Protein AF-X0Y3H9-F1 (afdb_monomer_lite)

Secondary structure (DSSP, 8-state):
-EEE--SHHHHHHHHHHHHTT---EEE-SS-PPP-SSHHHHHHH---TT-GGGGS----------------

Sequence (71 aa):
MIVIGGSATGMATALALRRDGHQVTVLERESLPPCNSSVEAFERWERSGSPQSRHSHAFLARLHNKGEFRP

Foldseek 3Di:
DEQEAPDPVSVVVQVVCVVVVDDYDYHHPDPQDDDPDPVRSLVRGDDPVCPVSVPDPPPPDDPDPPPDDDD

Structure (mmCIF, N/CA/C/O backbone):
data_AF-X0Y3H9-F1
#
_entry.id   AF-X0Y3H9-F1
#
loop_
_atom_site.group_PDB
_atom_site.id
_atom_site.type_symbol
_atom_site.label_atom_id
_atom_site.label_alt_id
_atom_site.label_comp_id
_atom_site.label_asym_id
_atom_site.label_entity_id
_atom_site.label_seq_id
_atom_site.pdbx_PDB_ins_code
_atom_site.Cartn_x
_atom_site.Cartn_y
_atom_site.Cartn_z
_atom_site.occupancy
_atom_site.B_iso_or_equiv
_atom_site.auth_seq_id
_atom_site.auth_comp_id
_atom_site.auth_asym_id
_atom_site.auth_ato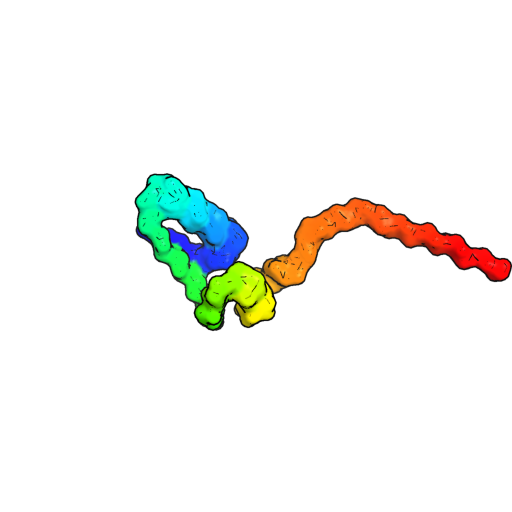m_id
_atom_site.pdbx_PDB_model_num
ATOM 1 N N . MET A 1 1 ? -10.878 -6.217 8.291 1.00 94.12 1 MET A N 1
ATOM 2 C CA . MET A 1 1 ? -11.251 -6.350 6.862 1.00 94.12 1 MET A CA 1
ATOM 3 C C . MET A 1 1 ? -10.003 -6.653 6.053 1.00 94.12 1 MET A C 1
ATOM 5 O O . MET A 1 1 ? -8.940 -6.176 6.433 1.00 94.12 1 MET A O 1
ATOM 9 N N . ILE A 1 2 ? -10.108 -7.464 4.998 1.00 97.31 2 ILE A N 1
ATOM 10 C CA . ILE A 1 2 ? -8.952 -7.916 4.211 1.00 97.31 2 ILE A CA 1
ATOM 11 C C . ILE A 1 2 ? -9.083 -7.394 2.782 1.00 97.31 2 ILE A C 1
ATOM 13 O O . ILE A 1 2 ? -10.138 -7.545 2.170 1.00 97.31 2 ILE A O 1
ATOM 17 N N . VAL A 1 3 ? -8.011 -6.800 2.263 1.00 96.94 3 VAL A N 1
ATOM 18 C CA . VAL A 1 3 ? -7.859 -6.439 0.849 1.00 96.94 3 VAL A CA 1
ATOM 19 C C . VAL A 1 3 ? -6.768 -7.324 0.260 1.00 96.94 3 VAL A C 1
ATOM 21 O O . VAL A 1 3 ? -5.686 -7.434 0.834 1.00 96.94 3 VAL A O 1
ATOM 24 N N . ILE A 1 4 ? -7.049 -7.970 -0.869 1.00 95.62 4 ILE A N 1
ATOM 25 C CA . ILE A 1 4 ? -6.101 -8.855 -1.554 1.00 95.62 4 ILE A CA 1
ATOM 26 C C . ILE A 1 4 ? -5.545 -8.113 -2.774 1.00 95.62 4 ILE A C 1
ATOM 28 O O . ILE A 1 4 ? -6.303 -7.724 -3.661 1.00 95.62 4 ILE A O 1
ATOM 32 N N . GLY A 1 5 ? -4.226 -7.935 -2.810 1.00 90.75 5 GLY A N 1
ATOM 33 C CA . GLY A 1 5 ? -3.481 -7.204 -3.834 1.00 90.75 5 GLY A CA 1
ATOM 34 C C . GLY A 1 5 ? -3.186 -5.750 -3.449 1.00 90.75 5 GLY A C 1
ATOM 35 O O . GLY A 1 5 ? -4.084 -4.978 -3.116 1.00 90.75 5 GLY A O 1
ATOM 36 N N . GLY A 1 6 ? -1.917 -5.354 -3.549 1.00 89.69 6 GLY A N 1
ATOM 37 C CA . GLY A 1 6 ? -1.406 -4.005 -3.292 1.00 89.69 6 GLY A CA 1
ATOM 38 C C . GLY A 1 6 ? -1.239 -3.168 -4.564 1.00 89.69 6 GLY A C 1
ATOM 39 O O . GLY A 1 6 ? -0.279 -2.406 -4.680 1.00 89.69 6 GLY A O 1
ATOM 40 N N . SER A 1 7 ? -2.146 -3.321 -5.533 1.00 86.94 7 SER A N 1
ATOM 41 C CA . SER A 1 7 ? -2.213 -2.468 -6.728 1.00 86.94 7 SER A CA 1
ATOM 42 C C . SER A 1 7 ? -2.733 -1.064 -6.387 1.00 86.94 7 SER A C 1
ATOM 44 O O . SER A 1 7 ? -3.188 -0.813 -5.271 1.00 86.94 7 SER A O 1
ATOM 46 N N . ALA A 1 8 ? -2.738 -0.145 -7.359 1.00 87.06 8 ALA A N 1
ATOM 47 C CA . ALA A 1 8 ? -3.305 1.194 -7.170 1.00 87.06 8 ALA A CA 1
ATOM 48 C C . ALA A 1 8 ? -4.757 1.150 -6.652 1.00 87.06 8 ALA A C 1
ATOM 50 O O . ALA A 1 8 ? -5.098 1.863 -5.710 1.00 87.06 8 ALA A O 1
ATOM 51 N N . THR A 1 9 ? -5.592 0.267 -7.209 1.00 91.69 9 THR A N 1
ATOM 52 C CA . THR A 1 9 ? -6.977 0.082 -6.758 1.00 91.69 9 THR A CA 1
ATOM 53 C C . THR A 1 9 ? -7.038 -0.510 -5.353 1.00 91.69 9 THR A C 1
ATOM 55 O O . THR A 1 9 ? -7.753 0.027 -4.514 1.00 91.69 9 THR A O 1
ATOM 58 N N . GLY A 1 10 ? -6.258 -1.557 -5.056 1.00 93.19 10 GLY A N 1
ATOM 59 C CA . GLY A 1 10 ? -6.240 -2.173 -3.723 1.00 93.19 10 GLY A CA 1
ATOM 60 C C . GLY A 1 10 ? -5.812 -1.192 -2.626 1.00 93.19 10 GLY A C 1
ATOM 61 O O . GLY A 1 10 ? -6.458 -1.098 -1.581 1.00 93.19 10 GLY A O 1
ATOM 62 N N . MET A 1 11 ? -4.786 -0.381 -2.897 1.00 92.31 11 MET A N 1
ATOM 63 C CA . MET A 1 11 ? -4.332 0.673 -1.985 1.00 92.31 11 MET A CA 1
ATOM 64 C C . MET A 1 11 ? -5.373 1.787 -1.827 1.00 92.31 11 MET A C 1
ATOM 66 O O . MET A 1 11 ? -5.612 2.238 -0.707 1.00 92.31 11 MET A O 1
ATOM 70 N N . ALA A 1 12 ? -6.036 2.204 -2.912 1.00 95.31 12 ALA A N 1
ATOM 71 C CA . ALA A 1 12 ? -7.119 3.185 -2.846 1.00 95.31 12 ALA A CA 1
ATOM 72 C C . ALA A 1 12 ? -8.294 2.676 -1.993 1.00 95.31 12 ALA A C 1
ATOM 74 O O . ALA A 1 12 ? -8.783 3.401 -1.125 1.00 95.31 12 ALA A O 1
ATOM 75 N N . THR A 1 13 ? -8.693 1.415 -2.176 1.00 97.06 13 THR A N 1
ATOM 76 C CA . THR A 1 13 ? -9.719 0.755 -1.361 1.00 97.06 13 THR A CA 1
ATOM 77 C C . THR A 1 13 ? -9.307 0.695 0.109 1.00 97.06 13 THR A C 1
ATOM 79 O O . THR A 1 13 ? -10.081 1.102 0.974 1.00 97.06 13 THR A O 1
ATOM 82 N N . ALA A 1 14 ? -8.082 0.259 0.417 1.00 97.12 14 ALA A N 1
ATOM 83 C CA . ALA A 1 14 ? -7.594 0.187 1.794 1.00 97.12 14 ALA A CA 1
ATOM 84 C C . ALA A 1 14 ? -7.566 1.562 2.483 1.00 97.12 14 ALA A C 1
ATOM 86 O O . ALA A 1 14 ? -7.965 1.676 3.643 1.00 97.12 14 ALA A O 1
ATOM 87 N N . LEU A 1 15 ? -7.146 2.613 1.769 1.00 96.69 15 LEU A N 1
ATOM 88 C CA . LEU A 1 15 ? -7.135 3.986 2.280 1.00 96.69 15 LEU A CA 1
ATOM 89 C C . LEU A 1 15 ? -8.543 4.527 2.539 1.00 96.69 15 LEU A C 1
ATOM 91 O O . LEU A 1 15 ? -8.758 5.151 3.577 1.00 96.69 15 LEU A O 1
ATOM 95 N N . ALA A 1 16 ? -9.490 4.290 1.627 1.00 97.88 16 ALA A N 1
ATOM 96 C CA . ALA A 1 16 ? -10.883 4.696 1.810 1.00 97.88 16 ALA A CA 1
ATOM 97 C C . ALA A 1 16 ? -11.482 4.030 3.058 1.00 97.88 16 ALA A C 1
ATOM 99 O O . ALA A 1 16 ? -11.912 4.710 3.984 1.00 97.88 16 ALA A O 1
ATOM 100 N N . LEU A 1 17 ? -11.358 2.706 3.153 1.00 97.75 17 LEU A N 1
ATOM 101 C CA . LEU A 1 17 ? -11.863 1.935 4.288 1.00 97.75 17 LEU A CA 1
ATOM 102 C C . LEU A 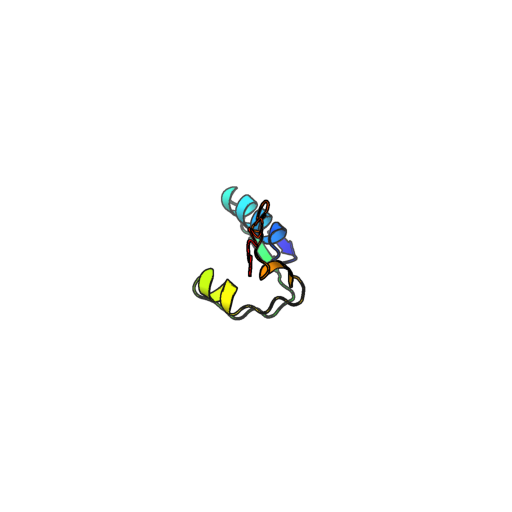1 17 ? -11.203 2.340 5.615 1.00 97.75 17 LEU A C 1
ATOM 104 O O . LEU A 1 17 ? -11.859 2.386 6.655 1.00 97.75 17 LEU A O 1
ATOM 108 N N . ARG A 1 18 ? -9.903 2.657 5.601 1.00 97.69 18 ARG A N 1
ATOM 109 C CA . ARG A 1 18 ? -9.205 3.123 6.804 1.00 97.69 18 ARG A CA 1
ATOM 110 C C . ARG A 1 18 ? -9.699 4.493 7.268 1.00 97.69 18 AR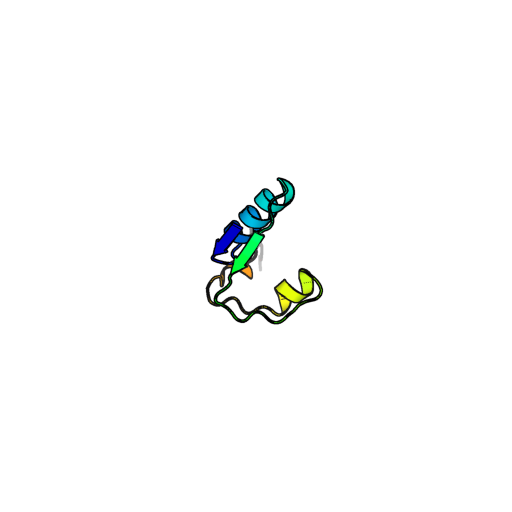G A C 1
ATOM 112 O O . ARG A 1 18 ? -9.788 4.702 8.482 1.00 97.69 18 ARG A O 1
ATOM 119 N N . ARG A 1 19 ? -9.986 5.403 6.328 1.00 97.50 19 ARG A N 1
ATOM 120 C CA . ARG A 1 19 ? -10.556 6.735 6.605 1.00 97.50 19 ARG A CA 1
ATOM 121 C C . ARG A 1 19 ? -11.958 6.636 7.197 1.00 97.50 19 ARG A C 1
ATOM 123 O O . ARG A 1 19 ? -12.256 7.390 8.115 1.00 97.50 19 ARG A O 1
ATOM 130 N N . ASP A 1 20 ? -12.730 5.639 6.779 1.00 97.81 20 ASP A N 1
ATOM 131 C CA . ASP A 1 20 ? -14.053 5.331 7.337 1.00 97.81 20 ASP A CA 1
ATOM 132 C C . ASP A 1 20 ? -13.988 4.634 8.716 1.00 97.81 20 ASP A C 1
ATOM 134 O O . ASP A 1 20 ? -15.006 4.252 9.287 1.00 97.81 20 ASP A O 1
ATOM 138 N N . GLY A 1 21 ? -12.788 4.473 9.290 1.00 98.06 21 GLY A N 1
ATOM 139 C CA . GLY A 1 21 ? -12.584 3.947 10.642 1.00 98.06 21 GLY A CA 1
ATOM 140 C C . GLY A 1 21 ? -12.337 2.441 10.718 1.00 98.06 21 GLY A C 1
ATOM 141 O O . GLY A 1 21 ? -12.156 1.907 11.813 1.00 98.06 21 GLY A O 1
ATOM 142 N N . HIS A 1 22 ? -12.262 1.737 9.587 1.00 97.94 22 HIS A N 1
ATOM 143 C CA . HIS A 1 22 ? -12.036 0.294 9.590 1.00 97.94 22 HIS A CA 1
ATOM 144 C C . HIS A 1 22 ? -10.561 -0.079 9.778 1.00 97.94 22 HIS A C 1
ATOM 146 O O . HIS A 1 22 ? -9.650 0.557 9.242 1.00 97.94 22 HIS A O 1
ATOM 152 N N . GLN A 1 23 ? -10.319 -1.189 10.480 1.00 98.06 23 GLN A N 1
ATOM 153 C CA . GLN A 1 23 ? -9.017 -1.851 10.478 1.00 98.06 23 GLN A CA 1
ATOM 154 C C . GLN A 1 23 ? -8.894 -2.741 9.233 1.00 98.06 23 GLN A C 1
ATOM 156 O O . GLN A 1 23 ? -9.692 -3.665 9.013 1.00 98.06 23 GLN A O 1
ATOM 161 N N . VAL A 1 24 ? -7.886 -2.451 8.410 1.00 97.88 24 VAL A N 1
ATOM 162 C CA . VAL A 1 24 ? -7.662 -3.102 7.116 1.00 97.88 24 VAL A CA 1
ATOM 163 C C . VAL A 1 24 ? -6.302 -3.788 7.106 1.00 97.88 24 VAL A C 1
ATOM 165 O O . VAL A 1 24 ? -5.294 -3.169 7.438 1.00 97.88 24 VAL A O 1
ATOM 168 N N . THR A 1 25 ? -6.279 -5.050 6.689 1.00 97.00 25 THR A N 1
ATOM 169 C CA . THR A 1 25 ? -5.059 -5.802 6.388 1.00 97.00 25 THR A CA 1
ATOM 170 C C . THR A 1 25 ? -4.964 -5.972 4.877 1.00 97.00 25 THR A C 1
ATOM 172 O O . THR A 1 25 ? -5.903 -6.473 4.258 1.00 97.00 25 THR A O 1
ATOM 175 N N . VAL A 1 26 ? -3.847 -5.555 4.281 1.00 94.31 26 VAL A N 1
ATOM 176 C CA . VAL A 1 26 ? -3.572 -5.763 2.853 1.00 94.31 26 VAL A CA 1
ATOM 177 C C . VAL A 1 26 ? -2.661 -6.974 2.707 1.00 94.31 26 VAL A C 1
ATOM 179 O O . VAL A 1 26 ? -1.605 -7.027 3.333 1.00 94.31 26 VAL A O 1
ATOM 182 N N . LEU A 1 27 ? -3.076 -7.942 1.896 1.00 94.25 27 LEU A N 1
ATOM 183 C CA . LEU A 1 27 ? -2.276 -9.112 1.546 1.00 94.25 27 LEU A CA 1
ATOM 184 C C . LEU A 1 27 ? -1.721 -8.918 0.138 1.00 94.25 27 LEU A C 1
ATOM 186 O O . LEU A 1 27 ? -2.487 -8.776 -0.812 1.00 94.25 27 LEU A O 1
ATOM 190 N N . GLU A 1 28 ? -0.402 -8.919 -0.001 1.00 89.31 28 GLU A N 1
ATOM 191 C CA . GLU A 1 28 ? 0.290 -8.845 -1.287 1.00 89.31 28 GLU A CA 1
ATOM 192 C C . GLU A 1 28 ? 1.026 -10.164 -1.537 1.00 89.31 28 GLU A C 1
ATOM 194 O O . GLU A 1 28 ? 1.569 -10.764 -0.609 1.00 89.31 28 GLU A O 1
ATOM 199 N N . ARG A 1 29 ? 1.006 -10.633 -2.788 1.00 89.44 29 ARG A N 1
ATOM 200 C CA . ARG A 1 29 ? 1.685 -11.873 -3.186 1.00 89.44 29 ARG A CA 1
ATOM 201 C C . ARG A 1 29 ? 3.191 -11.662 -3.298 1.00 89.44 29 ARG A C 1
ATOM 203 O O . ARG A 1 29 ? 3.964 -12.578 -3.039 1.00 89.44 29 ARG A O 1
ATOM 210 N N . GLU A 1 30 ? 3.593 -10.485 -3.759 1.00 86.62 30 GLU A N 1
ATOM 211 C CA . GLU A 1 30 ? 4.998 -10.133 -3.930 1.00 86.62 30 GLU A CA 1
ATOM 212 C C . GLU A 1 30 ? 5.654 -9.861 -2.574 1.00 86.62 30 GLU A C 1
ATOM 214 O O . GLU A 1 30 ? 5.109 -9.150 -1.729 1.00 86.62 30 GLU A O 1
ATOM 219 N N . SER A 1 31 ? 6.848 -10.423 -2.371 1.00 86.56 31 SER A N 1
ATOM 220 C CA . SER A 1 31 ? 7.657 -10.158 -1.182 1.00 86.56 31 SER A CA 1
ATOM 221 C C . SER A 1 31 ? 8.310 -8.786 -1.310 1.00 86.56 31 SER A C 1
ATOM 223 O O . SER A 1 31 ? 9.455 -8.658 -1.741 1.00 86.56 31 SER A O 1
ATOM 225 N N . LEU A 1 32 ? 7.560 -7.751 -0.953 1.00 86.38 32 LEU A N 1
ATOM 226 C CA . LEU A 1 32 ? 8.031 -6.376 -0.990 1.00 86.38 32 LEU A CA 1
ATOM 227 C C . LEU A 1 32 ? 8.860 -6.078 0.269 1.00 86.38 32 LEU A C 1
ATOM 229 O O . LEU A 1 32 ? 8.344 -6.247 1.378 1.00 86.38 32 LEU A O 1
ATOM 233 N N . PRO A 1 33 ? 10.129 -5.648 0.142 1.00 87.00 33 PRO A N 1
ATOM 234 C CA . PRO A 1 33 ? 10.950 -5.341 1.305 1.00 87.00 33 PRO A CA 1
ATOM 235 C C . PRO A 1 33 ? 10.334 -4.187 2.114 1.00 87.00 33 PRO A C 1
ATOM 237 O O . PRO A 1 33 ? 9.735 -3.281 1.523 1.00 87.00 33 PRO A O 1
ATOM 240 N N . PRO A 1 34 ? 10.493 -4.176 3.451 1.00 87.25 34 PRO A N 1
ATOM 241 C CA . PRO A 1 34 ? 10.083 -3.044 4.269 1.00 87.25 34 PRO A CA 1
ATOM 242 C C . PRO A 1 34 ? 10.725 -1.749 3.765 1.00 87.25 34 PRO A C 1
ATOM 244 O O . PRO A 1 34 ? 11.903 -1.723 3.413 1.00 87.25 34 PRO A O 1
ATOM 247 N N . CYS A 1 35 ? 9.946 -0.677 3.750 1.00 88.12 35 CYS A N 1
ATOM 248 C CA . CYS A 1 35 ? 10.376 0.649 3.324 1.00 88.12 35 CYS A CA 1
ATOM 249 C C . CYS A 1 35 ? 9.880 1.688 4.330 1.00 88.12 35 CYS A C 1
ATOM 251 O O . CYS A 1 35 ? 8.786 1.553 4.885 1.00 88.12 35 CYS A O 1
ATOM 253 N N . ASN A 1 36 ? 10.656 2.746 4.531 1.00 91.12 36 ASN A N 1
ATOM 254 C CA . ASN A 1 36 ? 10.339 3.810 5.486 1.00 91.12 36 ASN A CA 1
ATOM 255 C C . ASN A 1 36 ? 9.609 4.993 4.833 1.00 91.12 36 ASN A C 1
ATOM 257 O O . ASN A 1 36 ? 9.157 5.903 5.524 1.00 91.12 36 ASN A O 1
ATOM 261 N N . SER A 1 37 ? 9.495 5.005 3.502 1.00 90.88 37 SER A N 1
ATOM 262 C CA . SER A 1 37 ? 8.791 6.047 2.753 1.00 90.88 37 SER A CA 1
ATOM 263 C C . SER A 1 37 ? 8.176 5.509 1.462 1.00 90.88 37 SER A C 1
ATOM 265 O O . SER A 1 37 ? 8.594 4.476 0.938 1.00 90.88 37 SER A O 1
ATOM 267 N N . SER A 1 38 ? 7.201 6.240 0.915 1.00 85.69 38 SER A N 1
ATOM 268 C CA . SER A 1 38 ? 6.613 5.942 -0.397 1.00 85.69 38 SER A CA 1
ATOM 269 C C . SER A 1 38 ? 7.617 6.081 -1.546 1.00 85.69 38 SER A C 1
ATOM 271 O O . SER A 1 38 ? 7.508 5.353 -2.528 1.00 85.69 38 SER A O 1
ATOM 273 N N . VAL A 1 39 ? 8.597 6.982 -1.419 1.00 90.00 39 VAL A N 1
ATOM 274 C CA . VAL A 1 39 ? 9.675 7.165 -2.406 1.00 90.00 39 VAL A CA 1
ATOM 275 C C . VAL A 1 39 ? 10.580 5.937 -2.429 1.00 90.00 39 VAL A C 1
ATOM 277 O O . VAL A 1 39 ? 10.768 5.336 -3.481 1.00 90.00 39 VAL A O 1
ATOM 280 N N . GLU A 1 40 ? 11.051 5.498 -1.260 1.00 91.25 40 GLU A N 1
ATOM 281 C CA . GLU A 1 40 ? 11.863 4.283 -1.142 1.00 91.25 40 GLU A CA 1
ATOM 282 C C . GLU A 1 40 ? 11.104 3.051 -1.660 1.00 91.25 40 GLU A C 1
ATOM 284 O O . GLU A 1 40 ? 11.677 2.218 -2.363 1.00 91.25 40 GLU A O 1
ATOM 289 N N . ALA A 1 41 ? 9.804 2.957 -1.361 1.00 88.75 41 ALA A N 1
ATOM 290 C CA . ALA A 1 41 ? 8.939 1.909 -1.890 1.00 88.75 41 ALA A CA 1
ATOM 291 C C . ALA A 1 41 ? 8.914 1.923 -3.426 1.00 88.75 41 ALA A C 1
ATOM 293 O O . ALA A 1 41 ? 9.105 0.889 -4.057 1.00 88.75 41 ALA A O 1
ATOM 294 N N . PHE A 1 42 ? 8.708 3.093 -4.037 1.00 86.50 42 PHE A N 1
ATOM 295 C CA . PHE A 1 42 ? 8.656 3.243 -5.493 1.00 86.50 42 PHE A CA 1
ATOM 296 C C . PHE A 1 42 ? 9.975 2.844 -6.173 1.00 86.50 42 PHE 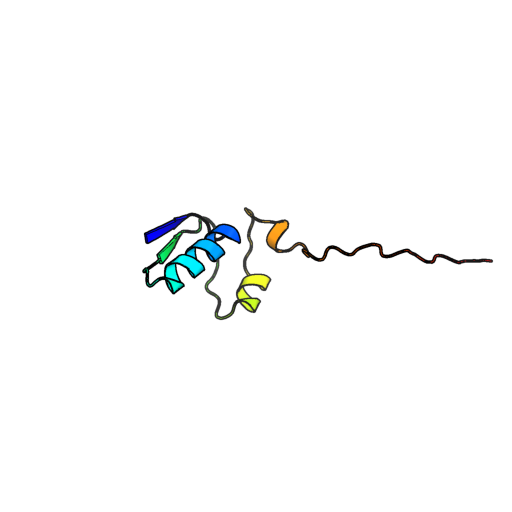A C 1
ATOM 298 O O . PHE A 1 42 ? 9.967 2.160 -7.201 1.00 86.50 42 PHE A O 1
ATOM 305 N N . GLU A 1 43 ? 11.106 3.230 -5.586 1.00 87.62 43 GLU A N 1
ATOM 306 C CA . GLU A 1 43 ? 12.437 2.934 -6.121 1.00 87.62 43 GLU A CA 1
ATOM 307 C C . GLU A 1 43 ? 12.814 1.453 -5.973 1.00 87.62 43 GLU A C 1
ATOM 309 O O . GLU A 1 43 ? 13.343 0.855 -6.913 1.00 87.62 43 GLU A O 1
ATOM 314 N N . ARG A 1 44 ? 12.534 0.843 -4.813 1.00 87.75 44 ARG A N 1
ATOM 315 C CA . ARG A 1 44 ? 13.065 -0.485 -4.447 1.00 87.75 44 ARG A CA 1
ATOM 316 C C . ARG A 1 44 ? 12.116 -1.646 -4.695 1.00 87.75 44 ARG A C 1
ATOM 318 O O . ARG A 1 44 ? 12.581 -2.774 -4.830 1.00 87.75 44 ARG A O 1
ATOM 325 N N . TRP A 1 45 ? 10.806 -1.418 -4.712 1.00 88.19 45 TRP A N 1
ATOM 326 C CA . TRP A 1 45 ? 9.855 -2.506 -4.916 1.00 88.19 45 TRP A CA 1
ATOM 327 C C . TRP A 1 45 ? 9.868 -2.982 -6.365 1.00 88.19 45 TRP A C 1
ATOM 329 O O . TRP A 1 45 ? 9.566 -2.232 -7.296 1.00 88.19 45 TRP A O 1
ATOM 339 N N . GLU A 1 46 ? 10.163 -4.264 -6.545 1.00 84.69 46 GLU A N 1
ATOM 340 C CA . GLU A 1 46 ? 9.983 -4.952 -7.815 1.00 84.69 46 GLU A CA 1
ATOM 341 C C . GLU A 1 46 ? 8.571 -5.529 -7.885 1.00 84.69 46 GLU A C 1
ATOM 343 O O . GLU A 1 46 ? 8.232 -6.471 -7.171 1.00 84.69 46 GLU A O 1
ATOM 348 N N . ARG A 1 47 ? 7.737 -4.933 -8.747 1.00 82.44 47 ARG A N 1
ATOM 349 C CA . ARG A 1 47 ? 6.340 -5.335 -8.940 1.00 82.44 47 ARG A CA 1
ATOM 350 C C . ARG A 1 47 ? 6.113 -6.013 -10.284 1.00 82.44 47 ARG A C 1
ATOM 352 O O . ARG A 1 47 ? 5.615 -5.402 -11.229 1.00 82.44 47 ARG A O 1
ATOM 359 N N . SER A 1 48 ? 6.474 -7.288 -10.361 1.00 79.38 48 SER A N 1
ATOM 360 C CA . SER A 1 48 ? 6.282 -8.149 -11.536 1.00 79.38 48 SER A CA 1
ATOM 361 C C . SER A 1 48 ? 4.822 -8.247 -12.006 1.00 79.38 48 SER A C 1
ATOM 363 O O . SER A 1 48 ? 4.566 -8.325 -13.205 1.00 79.38 48 SER A O 1
ATOM 365 N N . GLY A 1 49 ? 3.852 -8.201 -11.086 1.00 79.62 49 GLY A N 1
ATOM 366 C CA . GLY A 1 49 ? 2.420 -8.234 -11.396 1.00 79.62 49 GLY A CA 1
ATOM 367 C C . GLY A 1 49 ? 1.844 -6.888 -11.843 1.00 79.62 49 GLY A C 1
ATOM 368 O O . GLY A 1 49 ? 0.693 -6.830 -12.273 1.00 79.62 49 GLY A O 1
ATOM 369 N N . SER A 1 50 ? 2.620 -5.805 -11.740 1.00 77.50 50 SER A N 1
ATOM 370 C CA . SER A 1 50 ? 2.212 -4.455 -12.137 1.00 77.50 50 SER A CA 1
ATOM 371 C C . SER A 1 50 ? 3.382 -3.670 -12.752 1.00 77.50 50 SER A C 1
ATOM 373 O O . SER A 1 50 ? 3.776 -2.624 -12.228 1.00 77.50 50 SER A O 1
ATOM 375 N N . PRO A 1 51 ? 3.946 -4.127 -13.886 1.00 74.50 51 PRO A N 1
ATOM 376 C CA . PRO A 1 51 ? 5.062 -3.447 -14.549 1.00 74.50 51 PRO A CA 1
ATOM 377 C C . PRO A 1 51 ? 4.700 -2.017 -14.991 1.00 74.50 51 PRO A C 1
ATOM 379 O O . PRO A 1 51 ? 5.558 -1.132 -15.037 1.00 74.50 51 PRO A O 1
ATOM 382 N N . GLN A 1 52 ? 3.415 -1.738 -15.241 1.00 76.50 52 GLN A N 1
ATOM 383 C CA . GLN A 1 52 ? 2.899 -0.392 -15.507 1.00 76.50 52 GLN A CA 1
ATOM 384 C C . GLN A 1 52 ? 3.120 0.602 -14.358 1.00 76.50 52 GLN A C 1
ATOM 386 O O . GLN A 1 52 ? 3.141 1.798 -14.615 1.00 76.50 52 GLN A O 1
ATOM 391 N N . SER A 1 53 ? 3.354 0.148 -13.121 1.00 75.88 53 SER A N 1
ATOM 392 C CA . SER A 1 53 ? 3.580 1.041 -11.973 1.00 75.88 53 SER A CA 1
ATOM 393 C C . SER A 1 53 ? 4.827 1.918 -12.109 1.00 75.88 53 SER A C 1
ATOM 395 O O . SER A 1 53 ? 4.898 2.953 -11.456 1.00 75.88 53 SER A O 1
ATOM 397 N N . ARG A 1 54 ? 5.798 1.522 -12.943 1.00 77.75 54 ARG A N 1
ATOM 398 C CA . ARG A 1 54 ? 6.999 2.320 -13.248 1.00 77.75 54 ARG A CA 1
ATOM 399 C C . ARG A 1 54 ? 6.872 3.159 -14.518 1.00 77.75 54 ARG A C 1
ATOM 401 O O . ARG A 1 54 ? 7.764 3.946 -14.818 1.00 77.75 54 ARG A O 1
ATOM 408 N N . HIS A 1 55 ? 5.786 3.001 -15.268 1.00 76.19 55 HIS A N 1
ATOM 409 C CA . HIS A 1 55 ? 5.565 3.786 -16.471 1.00 76.19 55 HIS A CA 1
ATOM 410 C C . HIS A 1 55 ? 4.974 5.140 -16.094 1.00 76.19 55 HIS A C 1
ATOM 412 O O . HIS A 1 55 ? 4.046 5.238 -15.291 1.00 76.19 55 HIS A O 1
ATOM 418 N N . SER A 1 56 ? 5.509 6.207 -16.684 1.00 71.50 56 SER A N 1
ATOM 419 C CA . SER A 1 56 ? 4.947 7.538 -16.504 1.00 71.50 56 SER A CA 1
ATOM 420 C C . SER A 1 56 ? 3.501 7.556 -17.001 1.00 71.50 56 SER A C 1
ATOM 422 O O . SER A 1 56 ? 3.240 7.333 -18.178 1.00 71.50 56 SER A O 1
ATOM 424 N N . HIS A 1 57 ? 2.559 7.900 -16.125 1.00 68.38 57 HIS A N 1
ATOM 425 C CA . HIS A 1 57 ? 1.170 8.178 -16.508 1.00 68.38 57 HIS A CA 1
ATOM 426 C C . HIS A 1 57 ? 0.983 9.610 -17.041 1.00 68.38 57 HIS A C 1
ATOM 428 O O . HIS A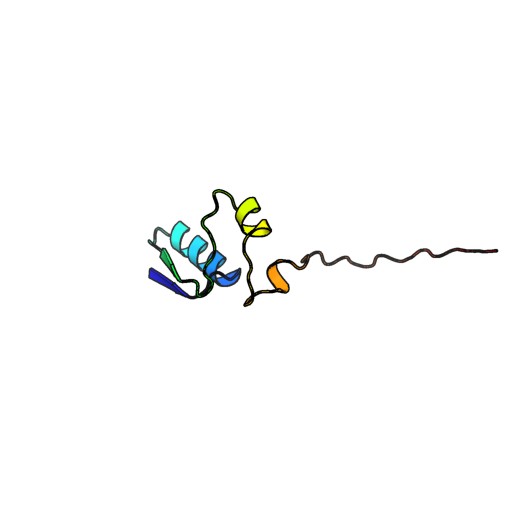 1 57 ? -0.132 10.127 -17.096 1.00 68.38 57 HIS A O 1
ATOM 434 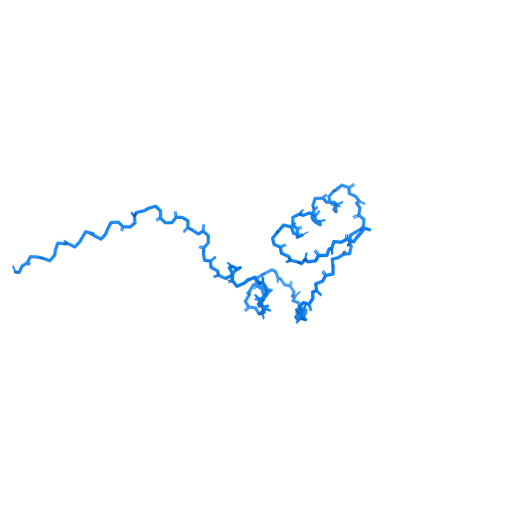N N . ALA A 1 58 ? 2.078 10.267 -17.431 1.00 69.56 58 ALA A N 1
ATOM 435 C CA . ALA A 1 58 ? 2.033 11.549 -18.105 1.00 69.56 58 ALA A CA 1
ATOM 436 C C . ALA A 1 58 ? 1.454 11.343 -19.511 1.00 69.56 58 ALA A C 1
ATOM 438 O O . ALA A 1 58 ? 2.131 10.848 -20.411 1.00 69.56 58 ALA A O 1
ATOM 439 N N . PHE A 1 59 ? 0.200 11.744 -19.710 1.00 59.62 59 PHE A N 1
ATOM 440 C CA . PHE A 1 59 ? -0.355 11.950 -21.044 1.00 59.62 59 PHE A CA 1
ATOM 441 C C . PHE A 1 59 ? 0.332 13.175 -21.657 1.00 59.62 59 PHE A C 1
ATOM 443 O O . PHE A 1 59 ? -0.156 14.299 -21.552 1.00 59.62 59 PHE A O 1
ATOM 450 N N . LEU A 1 60 ? 1.505 12.966 -22.261 1.00 63.06 60 LEU A N 1
ATOM 451 C CA . LEU A 1 60 ? 2.204 13.993 -23.029 1.00 63.06 60 LEU A CA 1
ATOM 452 C C . LEU A 1 60 ? 1.393 14.283 -24.298 1.00 63.06 60 LEU A C 1
ATOM 454 O O . LEU A 1 60 ? 1.620 13.704 -25.360 1.00 63.06 60 LEU A O 1
ATOM 458 N N . ALA A 1 61 ? 0.401 15.163 -24.179 1.00 57.22 61 ALA A N 1
ATOM 459 C CA . ALA A 1 61 ? -0.328 15.694 -25.316 1.00 57.22 61 ALA A CA 1
ATOM 460 C C . ALA A 1 61 ? 0.667 16.399 -26.260 1.00 57.22 61 ALA A C 1
ATOM 462 O O . ALA A 1 61 ? 1.209 17.447 -25.929 1.00 57.22 61 ALA A O 1
ATOM 463 N N . ARG A 1 62 ? 0.920 15.773 -27.420 1.00 59.72 62 ARG A N 1
ATOM 464 C CA . ARG A 1 62 ? 1.694 16.265 -28.578 1.00 59.72 62 ARG A CA 1
ATOM 465 C C . ARG A 1 62 ? 2.961 17.073 -28.245 1.00 59.72 62 ARG A C 1
ATOM 467 O O . ARG A 1 62 ? 2.983 18.298 -28.354 1.00 59.72 62 ARG A O 1
ATOM 474 N N . LEU A 1 63 ? 4.079 16.377 -28.047 1.00 61.22 63 LEU A N 1
ATOM 475 C CA . LEU A 1 63 ? 5.380 16.928 -28.438 1.00 61.22 63 LEU A CA 1
ATOM 476 C C . LEU A 1 63 ? 5.447 16.947 -29.974 1.00 61.22 63 LEU A C 1
ATOM 478 O O . LEU A 1 63 ? 5.734 15.933 -30.606 1.00 61.22 63 LEU A O 1
ATOM 482 N N . HIS A 1 64 ? 5.135 18.086 -30.597 1.00 62.59 64 HIS A N 1
ATOM 483 C CA . HIS A 1 64 ? 5.474 18.289 -32.005 1.00 62.59 64 HIS A CA 1
ATOM 484 C C . HIS A 1 64 ? 6.982 18.515 -32.104 1.00 62.59 64 HIS A C 1
ATOM 486 O O . HIS A 1 64 ? 7.492 19.533 -31.636 1.00 62.59 64 HIS A O 1
ATOM 492 N N . ASN A 1 65 ? 7.690 17.585 -32.742 1.00 57.62 65 ASN A N 1
ATOM 493 C CA . ASN A 1 65 ? 9.049 17.824 -33.197 1.00 57.62 65 ASN A CA 1
ATOM 494 C C . ASN A 1 65 ? 8.984 18.923 -34.271 1.00 57.62 65 ASN A C 1
ATOM 496 O O . ASN A 1 65 ? 8.624 18.641 -35.414 1.00 57.62 65 ASN A O 1
ATOM 500 N N . LYS A 1 66 ? 9.272 20.185 -33.926 1.00 57.75 66 LYS A N 1
ATOM 501 C CA . LYS A 1 66 ? 9.562 21.209 -34.940 1.00 57.75 66 LYS A CA 1
ATOM 502 C C . LYS A 1 66 ? 10.963 20.935 -35.481 1.00 57.75 66 LYS A C 1
ATOM 504 O O . LYS A 1 66 ? 11.916 21.637 -35.170 1.00 57.75 66 LYS A O 1
ATOM 509 N N . GLY A 1 67 ? 11.074 19.858 -36.253 1.00 56.53 67 GLY A N 1
ATOM 510 C CA . GLY A 1 67 ? 12.215 19.628 -37.113 1.00 56.53 67 GLY A CA 1
ATOM 511 C C . GLY A 1 67 ? 12.145 20.630 -38.253 1.00 56.53 67 GLY A C 1
ATOM 512 O O . GLY A 1 67 ? 11.430 20.407 -39.223 1.00 56.53 67 GLY A O 1
ATOM 513 N N . GLU A 1 68 ? 12.876 21.729 -38.131 1.00 60.84 68 GLU A N 1
ATOM 514 C CA . GLU A 1 68 ? 13.298 22.499 -39.294 1.00 60.84 68 GLU A CA 1
ATOM 515 C C . GLU A 1 68 ? 14.826 22.466 -39.327 1.00 60.84 68 GLU A C 1
ATOM 517 O O . GLU A 1 68 ? 15.515 23.382 -38.895 1.00 60.84 68 GLU A O 1
ATOM 522 N N . PHE A 1 69 ? 15.355 21.333 -39.793 1.00 58.47 69 PHE A N 1
ATOM 523 C CA . PHE A 1 69 ? 16.666 21.315 -40.422 1.00 58.47 69 PHE A CA 1
ATOM 524 C C . PHE A 1 69 ? 16.445 21.733 -41.875 1.00 58.47 69 PHE A C 1
ATOM 526 O O . PHE A 1 69 ? 15.785 21.019 -42.635 1.00 58.47 69 PHE A O 1
ATOM 533 N N . ARG A 1 70 ? 16.952 22.907 -42.244 1.00 48.34 70 ARG A N 1
ATOM 534 C CA . ARG A 1 70 ? 17.164 23.292 -43.641 1.00 48.34 70 ARG A CA 1
ATOM 535 C C . ARG A 1 70 ? 18.679 23.400 -43.863 1.00 48.34 70 ARG A C 1
ATOM 537 O O . ARG A 1 70 ? 19.347 23.873 -42.944 1.00 48.34 70 ARG A O 1
ATOM 544 N N . PRO A 1 71 ? 19.184 22.888 -45.001 1.00 57.06 71 PRO A N 1
ATOM 545 C CA . PRO A 1 71 ? 20.614 22.761 -45.284 1.00 57.06 71 PRO A CA 1
ATOM 546 C C . PRO A 1 71 ? 21.343 24.105 -45.325 1.00 57.06 71 PRO A C 1
ATOM 548 O O . PRO A 1 71 ? 20.691 25.121 -45.660 1.00 57.06 71 PRO A O 1
#

Radius of gyration: 18.77 Å; chains: 1; bounding box: 35×35×56 Å

pLDDT: mean 83.24, std 13.85, range [48.34, 98.06]

Organism: NCBI:txid412755

InterPro domains:
  IPR006076 FAD dependent oxidoreductase [PF01266] (2-41)
  IPR036188 FAD/NAD(P)-binding domain superfamily [G3DSA:3.50.50.60] (1-67)